Protein AF-A0A967K131-F1 (afdb_monomer)

Nearest PDB structures (foldseek):
  8a3v-assembly1_C  TM=8.013E-01  e=4.596E-02  Vibrio cholerae
  5htl-assembly1_B  TM=5.815E-01  e=1.116E-01  Vibrio cholerae
  2d27-assembly1_A  TM=6.253E-01  e=5.356E-01  Xanthomonas campestris
  6ttl-assembly1_B  TM=5.198E-01  e=1.708E+00  Clostridium beijerinckii
  1flo-assembly1_D  TM=4.830E-01  e=3.155E+00  Saccharomyces cerevisiae

Radius of gyration: 12.15 Å; Cα contacts (8 Å, |Δi|>4): 90; chains: 1; bounding box: 41×24×28 Å

Mean predicted aligned error: 5.92 Å

Sequence (68 aa):
RDLTARVRALLPEAEAAHLVSVHAEAGAWVVAMDSPAWAARVRYRTAELGDVPVRVTVVPKGKTEVRG

Solvent-accessible surface area (backbone atoms only — not comparable to full-atom values): 4102 Å² total; per-residue (Å²): 131,66,57,36,62,57,52,40,73,72,41,58,70,72,59,30,74,42,53,72,46,42,48,80,54,100,84,24,39,40,40,31,14,53,37,67,71,54,26,54,56,50,61,78,43,39,76,80,73,44,96,57,51,67,45,69,41,65,47,70,86,77,72,74,80,80,78,124

pLDDT: mean 86.43, std 14.64, range [44.31, 95.38]

Foldseek 3Di:
DFPLVVVLVQDDVVLSVQWDGWDDDPQAIETEGQDPVSLVVVVVCQVSVDPTHYHYHYDHPPPPPPPD

Structure (mmCIF, N/CA/C/O backbone):
data_AF-A0A967K131-F1
#
_entry.id   AF-A0A967K131-F1
#
loop_
_atom_site.group_PDB
_atom_site.id
_atom_site.type_symbol
_atom_site.label_atom_id
_atom_site.label_alt_id
_atom_site.label_comp_id
_atom_site.label_asym_id
_atom_site.label_entity_id
_atom_site.label_seq_id
_atom_site.pdbx_PDB_ins_code
_atom_site.Cartn_x
_atom_site.Cartn_y
_atom_site.Cartn_z
_atom_site.occupancy
_atom_site.B_iso_or_equiv
_atom_site.auth_seq_id
_atom_site.auth_comp_id
_atom_site.auth_asym_id
_atom_site.auth_atom_id
_atom_site.pdbx_PDB_model_num
ATOM 1 N N . ARG A 1 1 ? -0.353 -17.225 8.725 1.00 53.84 1 ARG A N 1
ATOM 2 C CA . ARG A 1 1 ? -0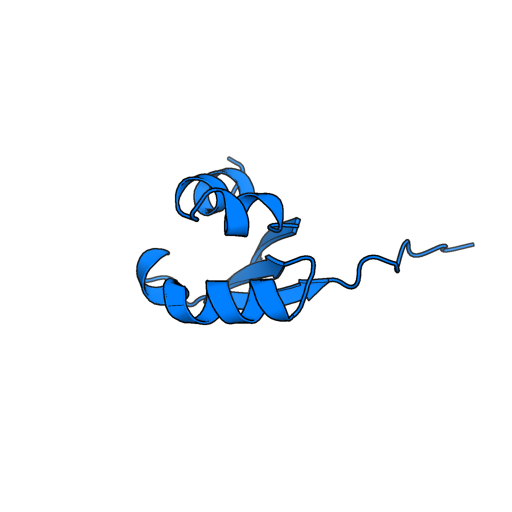.941 -17.169 7.362 1.00 53.84 1 ARG A CA 1
ATOM 3 C C . ARG A 1 1 ? -0.512 -15.844 6.751 1.00 53.84 1 ARG A C 1
ATOM 5 O O . ARG A 1 1 ? -0.660 -14.835 7.423 1.00 53.84 1 ARG A O 1
ATOM 12 N N . ASP A 1 2 ? 0.113 -15.884 5.582 1.00 85.62 2 ASP A N 1
ATOM 13 C CA . ASP A 1 2 ? 0.908 -14.791 5.011 1.00 85.62 2 ASP A CA 1
ATOM 14 C C . ASP A 1 2 ? 0.057 -13.543 4.694 1.00 85.62 2 ASP A C 1
ATOM 16 O O . ASP A 1 2 ? -0.786 -13.561 3.794 1.00 85.62 2 ASP A O 1
ATOM 20 N N . LEU A 1 3 ? 0.244 -12.468 5.471 1.00 89.94 3 LEU A N 1
ATOM 21 C CA . LEU A 1 3 ? -0.459 -11.190 5.298 1.00 89.94 3 LEU A CA 1
ATOM 22 C C . LEU A 1 3 ? -0.190 -10.584 3.914 1.00 89.94 3 LEU A C 1
ATOM 24 O O . LEU A 1 3 ? -1.088 -9.991 3.314 1.00 89.94 3 LEU A O 1
ATOM 28 N N . THR A 1 4 ? 1.011 -10.803 3.375 1.00 92.75 4 THR A N 1
ATOM 29 C CA . THR A 1 4 ? 1.386 -10.358 2.033 1.00 92.75 4 THR A CA 1
ATOM 30 C C . THR A 1 4 ? 0.518 -11.039 0.985 1.00 92.75 4 THR A C 1
ATOM 32 O O . THR A 1 4 ? 0.001 -10.362 0.103 1.00 92.75 4 THR A O 1
ATOM 35 N N . ALA A 1 5 ? 0.289 -12.352 1.096 1.00 92.50 5 ALA A N 1
ATOM 36 C CA . ALA A 1 5 ? -0.571 -13.084 0.163 1.00 92.50 5 ALA A CA 1
ATOM 37 C C . ALA A 1 5 ? -2.027 -12.589 0.204 1.00 92.50 5 ALA A C 1
ATOM 39 O O . ALA A 1 5 ? -2.669 -12.474 -0.839 1.00 92.50 5 ALA A O 1
ATOM 40 N N . ARG A 1 6 ? -2.532 -12.237 1.396 1.00 91.38 6 ARG A N 1
ATOM 41 C CA . ARG A 1 6 ? -3.877 -11.665 1.551 1.00 91.38 6 ARG A CA 1
ATOM 42 C C . ARG A 1 6 ? -4.001 -10.313 0.851 1.00 91.38 6 ARG A C 1
ATOM 44 O O . ARG A 1 6 ? -4.933 -10.130 0.080 1.00 91.38 6 ARG A O 1
ATOM 51 N N . VAL A 1 7 ? -3.079 -9.383 1.102 1.00 90.81 7 VAL A N 1
ATOM 52 C CA . VAL A 1 7 ? -3.111 -8.057 0.458 1.00 90.81 7 VAL A CA 1
ATOM 53 C C . VAL A 1 7 ? -2.875 -8.170 -1.046 1.00 90.81 7 VAL A C 1
ATOM 55 O O . VAL A 1 7 ? -3.548 -7.496 -1.818 1.00 90.81 7 VAL A O 1
ATOM 58 N N . ARG A 1 8 ? -1.995 -9.078 -1.481 1.00 93.31 8 ARG A N 1
ATOM 59 C CA . ARG A 1 8 ? -1.748 -9.358 -2.901 1.00 93.31 8 ARG A CA 1
ATOM 60 C C . ARG A 1 8 ? -3.025 -9.751 -3.649 1.00 93.31 8 ARG A C 1
ATOM 62 O O . ARG A 1 8 ? -3.176 -9.348 -4.790 1.00 93.31 8 ARG A O 1
ATOM 69 N N . ALA A 1 9 ? -3.928 -10.499 -3.015 1.00 92.81 9 ALA A N 1
ATOM 70 C CA . ALA A 1 9 ? -5.199 -10.910 -3.614 1.00 92.81 9 ALA A CA 1
ATOM 71 C C . ALA A 1 9 ? -6.256 -9.788 -3.688 1.00 92.81 9 ALA A C 1
ATOM 73 O O . ALA A 1 9 ? -7.238 -9.937 -4.408 1.00 92.81 9 ALA A O 1
ATOM 74 N N . LEU A 1 10 ? -6.080 -8.697 -2.934 1.00 91.50 10 LEU A N 1
ATOM 75 C CA . LEU A 1 10 ? -6.979 -7.534 -2.943 1.00 91.50 10 LEU A CA 1
ATOM 76 C C . LEU A 1 10 ? -6.530 -6.452 -3.931 1.00 91.50 10 LEU A C 1
ATOM 78 O O . LEU A 1 10 ? -7.335 -5.633 -4.360 1.00 91.50 10 LEU A O 1
ATOM 82 N N . LEU A 1 11 ? -5.241 -6.422 -4.265 1.00 90.94 11 LEU A N 1
ATOM 83 C CA . LEU A 1 11 ? -4.696 -5.461 -5.213 1.00 90.94 11 LEU A CA 1
ATOM 84 C C . LEU A 1 11 ? -4.974 -5.901 -6.658 1.00 90.94 11 LEU A C 1
ATOM 86 O O . LEU A 1 11 ? -4.965 -7.100 -6.946 1.00 90.94 11 LEU A O 1
ATOM 90 N N . PRO A 1 12 ? -5.142 -4.950 -7.595 1.00 93.12 12 PRO A N 1
ATOM 91 C CA . PRO A 1 12 ? -5.115 -5.281 -9.012 1.00 93.12 12 PRO A CA 1
ATOM 92 C C . PRO A 1 12 ? -3.779 -5.931 -9.391 1.00 93.12 12 PRO A C 1
ATOM 94 O O . PRO A 1 12 ? -2.746 -5.653 -8.780 1.00 93.12 12 PRO A O 1
ATOM 97 N N . GLU A 1 13 ? -3.797 -6.776 -10.424 1.00 93.81 13 GLU A N 1
ATOM 98 C CA . GLU A 1 13 ? -2.650 -7.596 -10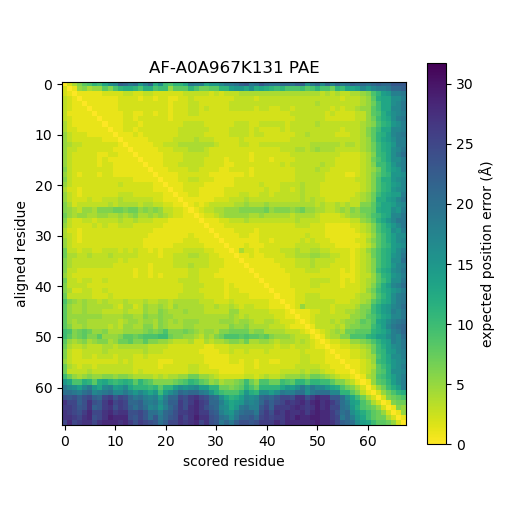.841 1.00 93.81 13 GLU A CA 1
ATOM 99 C C . GLU A 1 13 ? -1.361 -6.780 -11.023 1.00 93.81 13 GLU A C 1
ATOM 101 O O . GLU A 1 13 ? -0.286 -7.197 -10.587 1.00 93.81 13 GLU A O 1
ATOM 106 N N . ALA A 1 14 ? -1.477 -5.582 -11.600 1.00 93.44 14 ALA A N 1
ATOM 107 C CA . ALA A 1 14 ? -0.342 -4.703 -11.834 1.00 93.44 14 ALA A CA 1
ATOM 108 C C . ALA A 1 14 ? 0.283 -4.219 -10.513 1.00 93.44 14 ALA A C 1
ATOM 110 O O . ALA A 1 14 ? 1.475 -4.404 -10.293 1.00 93.44 14 ALA A O 1
ATOM 111 N N . GLU A 1 15 ? -0.501 -3.661 -9.590 1.00 93.12 15 GLU A N 1
ATOM 112 C CA . GLU A 1 15 ? -0.032 -3.273 -8.258 1.00 93.12 15 GLU A CA 1
ATOM 113 C C . GLU A 1 15 ? 0.509 -4.482 -7.476 1.00 93.12 15 GLU A C 1
ATOM 115 O O . GLU A 1 15 ? 1.570 -4.395 -6.855 1.00 93.12 15 GLU A O 1
ATOM 120 N N . ALA A 1 16 ? -0.174 -5.626 -7.543 1.00 94.38 16 ALA A N 1
ATOM 121 C CA . ALA A 1 16 ? 0.243 -6.861 -6.891 1.00 94.38 16 ALA A CA 1
ATOM 122 C C . ALA A 1 16 ? 1.636 -7.317 -7.360 1.00 94.38 16 ALA A C 1
ATOM 124 O O . ALA A 1 16 ? 2.455 -7.718 -6.531 1.00 94.38 16 ALA A O 1
ATOM 125 N N . ALA A 1 17 ? 1.954 -7.213 -8.654 1.00 94.44 17 ALA A N 1
ATOM 126 C CA . ALA A 1 17 ? 3.270 -7.569 -9.198 1.00 94.44 17 ALA A CA 1
ATOM 127 C C . ALA A 1 17 ? 4.427 -6.756 -8.584 1.00 94.44 17 ALA A C 1
ATOM 129 O O . ALA A 1 1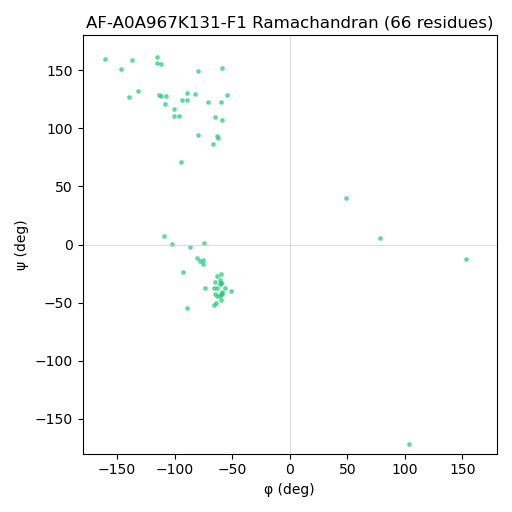7 ? 5.558 -7.236 -8.519 1.00 94.44 17 ALA A O 1
ATOM 130 N N . HIS A 1 18 ? 4.131 -5.558 -8.081 1.00 94.75 18 HIS A N 1
ATOM 131 C CA . HIS A 1 18 ? 5.094 -4.629 -7.490 1.00 94.75 18 HIS A CA 1
ATOM 132 C C . HIS A 1 18 ? 5.081 -4.610 -5.952 1.00 94.75 18 HIS A C 1
ATOM 134 O O . HIS A 1 18 ? 5.858 -3.877 -5.330 1.00 94.75 18 HIS A O 1
ATOM 140 N N . LEU A 1 19 ? 4.226 -5.430 -5.332 1.00 94.19 19 LEU A N 1
ATOM 141 C CA . LEU A 1 19 ? 4.189 -5.635 -3.888 1.00 94.19 19 LEU A CA 1
ATOM 142 C C . LEU A 1 19 ? 5.414 -6.436 -3.429 1.00 94.19 19 LEU A C 1
ATOM 144 O O . LEU A 1 19 ? 5.613 -7.577 -3.857 1.00 94.19 19 LEU A O 1
ATOM 148 N N . VAL A 1 20 ? 6.191 -5.861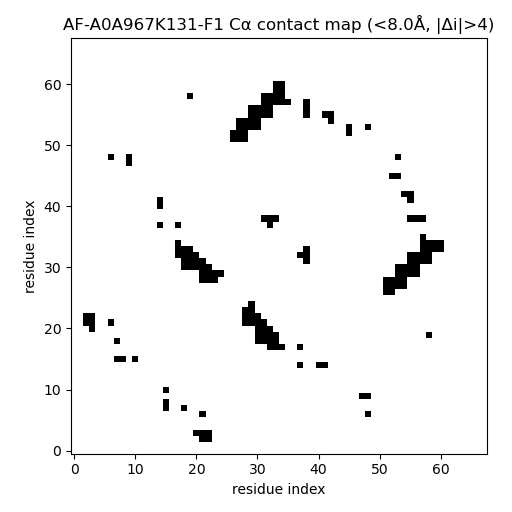 -2.511 1.00 94.44 20 VAL A N 1
ATOM 149 C CA . VAL A 1 20 ? 7.388 -6.480 -1.920 1.00 94.44 20 VAL A CA 1
ATOM 150 C C . VAL A 1 20 ? 7.017 -7.284 -0.679 1.00 94.44 20 VAL A C 1
ATOM 152 O O . VAL A 1 20 ? 7.320 -8.470 -0.592 1.00 94.44 20 VAL A O 1
ATOM 155 N N . SER A 1 21 ? 6.346 -6.654 0.284 1.00 93.94 21 SER A N 1
ATOM 156 C CA . SER A 1 21 ? 5.936 -7.302 1.529 1.00 93.94 21 SER A CA 1
ATOM 157 C C . SER A 1 21 ? 4.808 -6.539 2.211 1.00 93.94 21 SER A C 1
ATOM 159 O O . SER A 1 21 ? 4.600 -5.348 1.964 1.00 93.94 21 SER A O 1
ATOM 161 N N . VAL A 1 22 ? 4.085 -7.232 3.091 1.00 94.62 22 VAL A N 1
ATOM 162 C CA . VAL A 1 22 ? 3.166 -6.603 4.038 1.00 94.62 22 VAL A CA 1
ATOM 163 C C . VAL A 1 22 ? 3.401 -7.160 5.429 1.00 94.62 22 VAL A C 1
ATOM 165 O O . VAL A 1 22 ? 3.437 -8.374 5.627 1.00 94.62 22 VAL A O 1
ATOM 168 N N . HIS A 1 23 ? 3.515 -6.269 6.404 1.00 93.31 23 HIS A N 1
ATOM 169 C CA . HIS A 1 23 ? 3.591 -6.631 7.815 1.00 93.31 23 HIS A CA 1
ATOM 170 C C . HIS A 1 23 ? 2.727 -5.696 8.659 1.00 93.31 23 HIS A C 1
ATOM 172 O O . HIS A 1 23 ? 2.378 -4.596 8.234 1.00 93.31 23 HIS A O 1
ATOM 178 N N . ALA A 1 24 ? 2.350 -6.156 9.849 1.00 93.00 24 ALA A N 1
ATOM 179 C CA . ALA A 1 24 ? 1.662 -5.326 10.823 1.00 93.00 24 ALA A CA 1
ATOM 180 C C . ALA A 1 24 ? 2.694 -4.625 11.716 1.00 93.00 24 ALA A C 1
ATOM 182 O O . ALA A 1 24 ? 3.578 -5.279 12.266 1.00 93.00 24 ALA A O 1
ATOM 183 N N . GLU A 1 25 ? 2.564 -3.313 11.881 1.00 92.81 25 GLU A N 1
ATOM 184 C CA . GLU A 1 25 ? 3.407 -2.499 12.756 1.00 92.81 25 GLU A CA 1
ATOM 185 C C . GLU A 1 25 ? 2.531 -1.465 13.468 1.00 92.81 25 GLU A C 1
ATOM 187 O O . GLU A 1 25 ? 1.786 -0.731 12.822 1.00 92.81 25 GLU A O 1
ATOM 192 N N . ALA A 1 26 ? 2.604 -1.411 14.802 1.00 91.69 26 ALA A N 1
ATOM 193 C CA . ALA A 1 26 ? 1.891 -0.425 15.622 1.00 91.69 26 ALA A CA 1
ATOM 194 C C . ALA A 1 26 ? 0.383 -0.283 15.292 1.00 91.69 26 ALA A C 1
ATOM 196 O O . ALA A 1 26 ? -0.154 0.822 15.260 1.00 91.69 26 ALA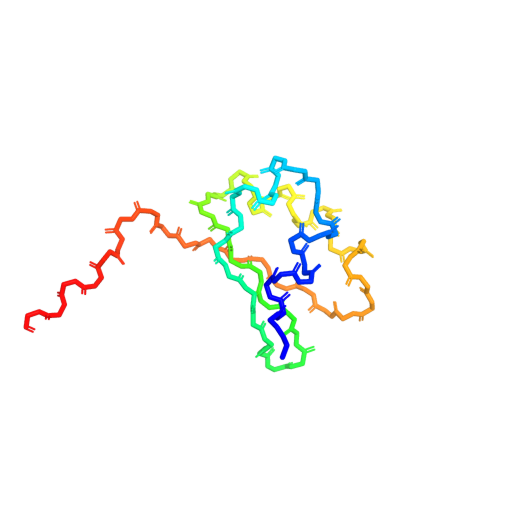 A O 1
ATOM 197 N N . GLY A 1 27 ? -0.300 -1.403 15.020 1.00 91.25 27 GLY A N 1
ATOM 198 C CA . GLY A 1 27 ? -1.733 -1.424 14.688 1.00 91.25 27 GLY A CA 1
ATOM 199 C C . GLY A 1 27 ? -2.076 -1.026 13.246 1.00 91.25 27 GLY A C 1
ATOM 200 O O . GLY A 1 27 ? -3.254 -0.946 12.909 1.00 91.25 27 GLY A O 1
ATOM 201 N N . ALA A 1 28 ? -1.076 -0.807 12.392 1.00 93.12 28 ALA A N 1
ATOM 202 C CA . ALA A 1 28 ? -1.236 -0.507 10.974 1.00 93.12 28 ALA A CA 1
ATOM 203 C C . ALA A 1 28 ? -0.651 -1.623 10.098 1.00 93.12 28 ALA A C 1
ATOM 205 O O . ALA A 1 28 ? 0.249 -2.354 10.515 1.00 93.12 28 ALA A O 1
ATOM 206 N N . TRP A 1 29 ? -1.124 -1.738 8.858 1.00 94.19 29 TRP A N 1
ATOM 207 C CA . TRP A 1 29 ? -0.452 -2.532 7.832 1.00 94.19 29 TRP A CA 1
ATOM 208 C C . TRP A 1 29 ? 0.557 -1.668 7.091 1.00 94.19 29 TRP A C 1
ATOM 210 O O . TRP A 1 29 ? 0.209 -0.633 6.526 1.00 94.19 29 TRP A O 1
ATOM 220 N N . VAL A 1 30 ? 1.807 -2.110 7.075 1.00 94.94 30 VAL A N 1
ATOM 221 C CA . VAL A 1 30 ? 2.877 -1.502 6.293 1.00 94.94 30 VAL A CA 1
ATOM 222 C C . VAL A 1 30 ? 2.997 -2.272 4.987 1.00 94.94 30 VAL A C 1
ATOM 224 O O . VAL A 1 30 ? 3.409 -3.431 4.975 1.00 94.94 30 VAL A O 1
ATOM 227 N N . VAL A 1 31 ? 2.613 -1.622 3.892 1.00 95.00 31 VAL A N 1
ATOM 228 C CA . VAL A 1 31 ? 2.649 -2.158 2.532 1.00 95.00 31 VAL A CA 1
ATOM 229 C C . VAL A 1 31 ? 3.880 -1.610 1.822 1.00 95.00 31 VAL A C 1
ATOM 231 O O . VAL A 1 31 ? 3.963 -0.415 1.530 1.00 95.00 31 VAL A O 1
ATOM 234 N N . ALA A 1 32 ? 4.843 -2.485 1.558 1.00 95.38 32 ALA A N 1
ATOM 235 C CA . ALA A 1 32 ? 6.091 -2.148 0.895 1.00 95.38 32 ALA A CA 1
ATOM 236 C C . ALA A 1 32 ? 5.978 -2.376 -0.617 1.00 95.38 32 ALA A C 1
ATOM 238 O O . ALA A 1 32 ? 5.691 -3.488 -1.062 1.00 95.38 32 ALA A O 1
ATOM 239 N N . MET A 1 33 ? 6.253 -1.335 -1.403 1.00 95.25 33 MET A N 1
ATOM 240 C CA . MET A 1 33 ? 6.262 -1.376 -2.869 1.00 95.25 33 MET A CA 1
ATOM 241 C C . MET A 1 33 ? 7.677 -1.196 -3.412 1.00 95.25 33 MET A C 1
ATOM 243 O O . MET A 1 33 ? 8.523 -0.573 -2.773 1.00 95.25 33 MET A O 1
ATOM 247 N N . ASP A 1 34 ? 7.932 -1.698 -4.614 1.00 94.00 34 ASP A N 1
ATOM 248 C CA . ASP A 1 34 ? 9.256 -1.617 -5.239 1.00 94.00 34 ASP A CA 1
ATOM 249 C C . ASP A 1 34 ? 9.568 -0.265 -5.911 1.00 94.00 34 ASP A C 1
ATOM 251 O O . ASP A 1 34 ? 10.711 -0.009 -6.295 1.00 94.00 34 ASP A O 1
ATOM 255 N N . SER A 1 35 ? 8.559 0.599 -6.075 1.00 92.81 35 SER A N 1
ATOM 256 C CA . SER A 1 35 ? 8.700 1.901 -6.721 1.00 92.81 35 SER A CA 1
ATOM 257 C C . SER A 1 35 ? 7.774 2.966 -6.115 1.00 92.81 35 SER A C 1
ATOM 259 O O . SER A 1 35 ? 6.669 2.653 -5.651 1.00 92.81 35 SER A O 1
ATOM 261 N N . PRO A 1 36 ? 8.170 4.254 -6.165 1.00 93.12 36 PRO A N 1
ATOM 262 C CA . PRO A 1 36 ? 7.313 5.357 -5.732 1.00 93.12 36 PRO A CA 1
ATOM 263 C C . PRO A 1 36 ? 6.009 5.471 -6.525 1.00 93.12 36 PRO A C 1
ATOM 265 O O . PRO A 1 36 ? 4.982 5.830 -5.950 1.00 93.12 36 PRO A O 1
ATOM 268 N N . ALA A 1 37 ? 6.031 5.140 -7.820 1.00 93.69 37 ALA A N 1
ATOM 269 C CA . ALA A 1 37 ? 4.849 5.198 -8.677 1.00 93.69 37 ALA A CA 1
ATOM 270 C C . ALA A 1 37 ? 3.785 4.184 -8.226 1.00 93.69 37 ALA A C 1
ATOM 272 O O . ALA A 1 37 ? 2.604 4.519 -8.123 1.00 93.69 37 ALA A O 1
ATOM 273 N N . TRP A 1 38 ? 4.208 2.966 -7.878 1.00 94.88 38 TRP A N 1
ATOM 274 C CA . TRP A 1 38 ? 3.305 1.934 -7.368 1.00 94.88 38 TRP A CA 1
ATOM 275 C C . TRP A 1 38 ? 2.849 2.214 -5.942 1.00 94.88 38 TRP A C 1
ATOM 277 O O . TRP A 1 38 ? 1.670 2.044 -5.639 1.00 94.88 38 TRP A O 1
ATOM 287 N N . ALA A 1 39 ? 3.730 2.747 -5.092 1.00 94.31 39 ALA A N 1
ATOM 288 C CA . ALA A 1 39 ? 3.335 3.222 -3.769 1.00 94.31 39 ALA A CA 1
ATOM 289 C C . ALA A 1 39 ? 2.261 4.315 -3.843 1.00 94.31 39 ALA A C 1
ATOM 291 O O . ALA A 1 39 ? 1.295 4.275 -3.086 1.00 94.31 39 ALA A O 1
ATOM 292 N N . ALA A 1 40 ? 2.388 5.275 -4.763 1.00 94.19 40 ALA A N 1
ATOM 293 C CA . ALA A 1 40 ? 1.368 6.300 -4.965 1.00 94.19 40 ALA A CA 1
ATOM 294 C C . ALA A 1 40 ? 0.020 5.691 -5.376 1.00 94.19 40 ALA A C 1
ATOM 296 O O . ALA A 1 40 ? -0.998 6.044 -4.792 1.00 94.19 40 ALA A O 1
ATOM 297 N N . ARG A 1 41 ? 0.011 4.727 -6.307 1.00 94.38 41 ARG A N 1
ATOM 298 C CA . ARG A 1 41 ? -1.218 4.026 -6.719 1.00 94.38 41 ARG A CA 1
ATOM 299 C C . ARG A 1 41 ? -1.889 3.298 -5.557 1.00 94.38 41 ARG A C 1
ATOM 301 O O . ARG A 1 41 ? -3.078 3.487 -5.335 1.00 94.38 41 ARG 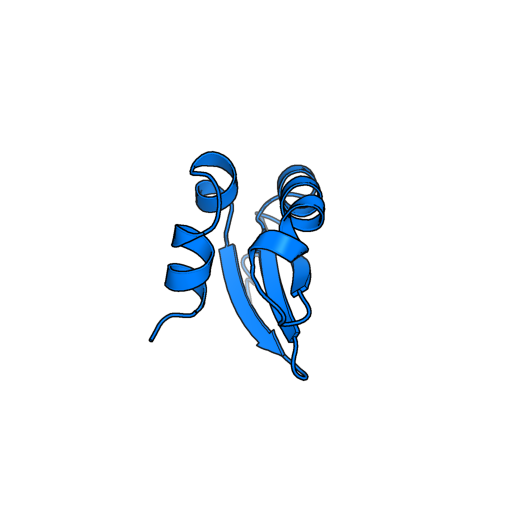A O 1
ATOM 308 N N . VAL A 1 42 ? -1.124 2.543 -4.767 1.00 92.75 42 VAL A N 1
ATOM 309 C CA . VAL A 1 42 ? -1.662 1.817 -3.605 1.00 92.75 42 VAL A CA 1
ATOM 310 C C . VAL A 1 42 ? -2.186 2.771 -2.524 1.00 92.75 42 VAL A C 1
ATOM 312 O O . VAL A 1 42 ? -3.186 2.459 -1.885 1.00 92.75 42 VAL A O 1
ATOM 315 N N . ARG A 1 43 ? -1.597 3.966 -2.353 1.00 93.31 43 ARG A N 1
ATOM 316 C CA . ARG A 1 43 ? -2.106 4.982 -1.407 1.00 93.31 43 ARG A CA 1
ATOM 317 C C . ARG A 1 43 ? -3.533 5.436 -1.709 1.00 93.31 43 ARG A C 1
ATOM 319 O O . ARG A 1 43 ? -4.270 5.707 -0.770 1.00 93.31 43 ARG A O 1
ATOM 326 N N . TYR A 1 44 ? -3.933 5.490 -2.979 1.00 91.62 44 TYR A N 1
ATOM 327 C CA . TYR A 1 44 ? -5.311 5.827 -3.358 1.00 91.62 44 TYR A CA 1
ATOM 328 C C . TYR A 1 44 ? -6.306 4.686 -3.116 1.00 91.62 44 TYR A C 1
ATOM 330 O O . TYR A 1 44 ? -7.510 4.916 -3.133 1.00 91.62 44 TYR A O 1
ATOM 338 N N . ARG A 1 45 ? -5.809 3.470 -2.868 1.00 88.44 45 ARG A N 1
ATOM 339 C CA . ARG A 1 45 ? -6.605 2.250 -2.694 1.00 88.44 45 ARG A CA 1
ATOM 340 C C . ARG A 1 45 ? -6.620 1.740 -1.256 1.00 88.44 45 ARG A C 1
ATOM 342 O O . ARG A 1 45 ? -7.122 0.655 -0.996 1.00 88.44 45 ARG A O 1
ATOM 349 N N . THR A 1 46 ? -6.062 2.482 -0.299 1.00 88.81 46 THR A N 1
ATOM 350 C CA . THR A 1 46 ? -5.964 2.022 1.098 1.00 88.81 46 THR A CA 1
ATOM 351 C C . THR A 1 46 ? -7.328 1.746 1.720 1.00 88.81 46 THR A C 1
ATOM 353 O O . THR A 1 46 ? -7.440 0.818 2.511 1.00 88.81 46 THR A O 1
ATOM 356 N N . ALA A 1 47 ? -8.369 2.470 1.300 1.00 85.31 47 ALA A N 1
ATOM 357 C CA . ALA A 1 47 ? -9.749 2.215 1.707 1.00 85.31 47 ALA A CA 1
ATOM 358 C C . ALA A 1 47 ? -10.275 0.835 1.253 1.00 85.31 47 ALA A C 1
ATOM 360 O O . ALA A 1 47 ? -11.131 0.259 1.915 1.00 85.31 47 ALA A O 1
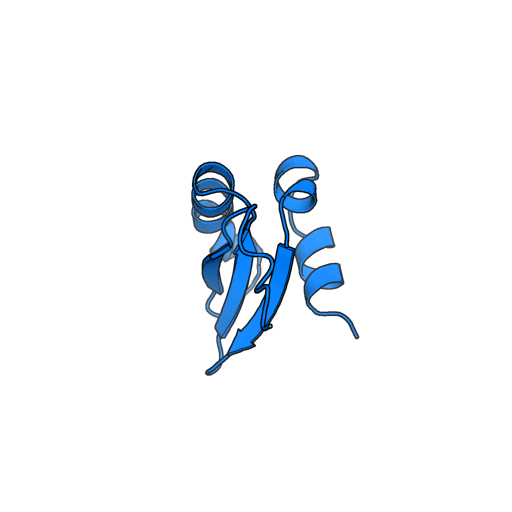ATOM 361 N N . GLU A 1 48 ? -9.747 0.274 0.160 1.00 85.44 48 GLU A N 1
ATOM 362 C CA . GLU A 1 48 ? -10.123 -1.057 -0.350 1.00 85.44 48 GLU A CA 1
ATOM 363 C C . GLU A 1 48 ? -9.463 -2.197 0.454 1.00 85.44 48 GLU A C 1
ATOM 365 O O . GLU A 1 48 ? -9.865 -3.355 0.354 1.00 85.44 48 GLU A O 1
ATOM 370 N N . LEU A 1 49 ? -8.453 -1.882 1.275 1.00 81.62 49 LEU A N 1
ATOM 371 C CA . LEU A 1 49 ? -7.716 -2.853 2.091 1.00 81.62 49 LEU A CA 1
ATOM 372 C C . LEU A 1 49 ? -8.381 -3.126 3.456 1.00 81.62 49 LEU A C 1
ATOM 374 O O . LEU A 1 49 ? -7.916 -3.999 4.195 1.00 81.62 49 LEU A O 1
ATOM 378 N N . GLY A 1 50 ? -9.491 -2.441 3.750 1.00 83.69 50 GLY A N 1
ATOM 379 C CA . GLY A 1 50 ? -10.319 -2.603 4.947 1.00 83.69 50 GLY A CA 1
ATOM 380 C C . GLY A 1 50 ? -10.126 -1.497 5.987 1.00 83.69 50 GLY A C 1
ATOM 381 O O . GLY A 1 50 ? -9.431 -0.514 5.753 1.00 83.69 50 GLY A O 1
ATOM 382 N N . ASP A 1 51 ? -10.721 -1.681 7.168 1.00 86.12 51 ASP A N 1
ATOM 383 C CA . ASP A 1 51 ? -10.727 -0.683 8.254 1.00 86.12 51 ASP A CA 1
ATOM 384 C C . ASP A 1 51 ? -9.389 -0.546 9.004 1.00 86.12 51 ASP A C 1
ATOM 386 O O . ASP A 1 51 ? -9.269 0.218 9.964 1.00 86.12 51 ASP A O 1
ATOM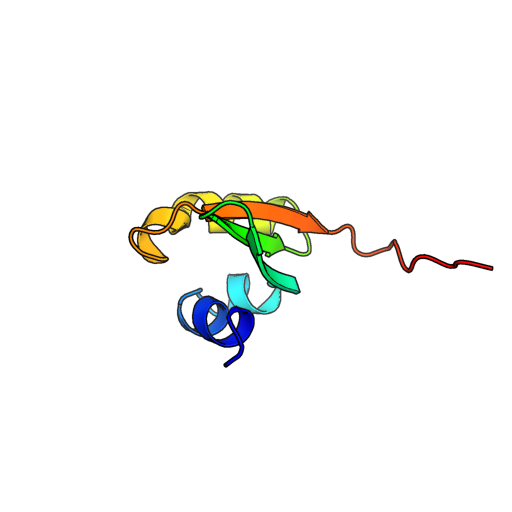 390 N N . VAL A 1 52 ? -8.364 -1.302 8.604 1.00 87.06 52 VAL A N 1
ATOM 391 C CA . VAL A 1 52 ? -7.043 -1.236 9.231 1.00 87.06 52 VAL A CA 1
ATOM 392 C C . VAL A 1 52 ? -6.266 -0.063 8.632 1.00 87.06 52 VAL A C 1
ATOM 394 O O . VAL A 1 52 ? -6.142 0.009 7.411 1.00 87.06 52 VAL A O 1
ATOM 397 N N . PRO A 1 53 ? -5.672 0.830 9.445 1.00 91.94 53 PRO A N 1
ATOM 398 C CA . PRO A 1 53 ? -4.807 1.883 8.929 1.00 91.94 53 PRO A CA 1
ATOM 399 C C . PRO A 1 53 ? -3.681 1.309 8.059 1.00 91.94 53 PRO A C 1
ATOM 401 O O . PRO A 1 53 ? -2.949 0.417 8.490 1.00 91.94 53 PRO A O 1
ATOM 404 N N . VAL A 1 54 ? -3.510 1.838 6.846 1.00 93.62 54 VAL A N 1
ATOM 405 C CA . VAL A 1 54 ? -2.468 1.385 5.912 1.00 93.62 54 VAL A CA 1
ATOM 406 C C . VAL A 1 54 ? -1.408 2.461 5.724 1.00 93.62 54 VAL A C 1
ATOM 408 O O . VAL A 1 54 ? -1.700 3.601 5.364 1.00 93.62 54 VAL A O 1
ATOM 411 N N . ARG A 1 55 ? -0.147 2.077 5.916 1.00 94.88 55 ARG A N 1
ATOM 412 C CA . ARG A 1 55 ? 1.036 2.876 5.592 1.00 94.88 55 ARG A CA 1
ATOM 413 C C . ARG A 1 55 ? 1.714 2.273 4.373 1.00 94.88 55 ARG A C 1
ATOM 415 O O . ARG A 1 55 ? 2.019 1.088 4.360 1.00 94.88 55 ARG A O 1
ATOM 422 N N . VAL A 1 56 ? 1.982 3.089 3.359 1.00 94.62 56 VAL A N 1
ATOM 423 C CA . VAL A 1 56 ? 2.640 2.624 2.131 1.00 94.62 56 VAL A CA 1
ATOM 424 C C . VAL A 1 56 ? 4.066 3.153 2.072 1.00 94.62 56 VAL A C 1
ATOM 426 O O . VAL A 1 56 ? 4.279 4.373 2.053 1.00 94.62 56 VAL A O 1
ATOM 429 N N . THR A 1 57 ? 5.031 2.241 2.008 1.00 95.19 57 THR A N 1
ATOM 430 C CA . THR A 1 57 ? 6.468 2.529 1.939 1.00 95.19 57 THR A CA 1
ATOM 431 C C . THR A 1 57 ? 7.052 2.051 0.612 1.00 95.19 57 THR A C 1
ATOM 433 O O . THR A 1 57 ? 6.452 1.254 -0.110 1.00 95.19 57 THR A O 1
ATOM 436 N N . VAL A 1 58 ? 8.220 2.584 0.257 1.00 94.88 58 VAL A N 1
ATOM 437 C CA . VAL A 1 58 ? 8.962 2.178 -0.940 1.00 94.88 58 VAL A CA 1
ATOM 438 C C . VAL A 1 58 ? 10.253 1.519 -0.489 1.00 94.88 58 VAL A C 1
ATOM 440 O O . VAL A 1 58 ? 11.002 2.111 0.288 1.00 94.88 58 VAL A O 1
ATOM 443 N N . VAL A 1 59 ? 10.524 0.323 -0.998 1.00 89.62 59 VAL A N 1
ATOM 444 C CA . VAL A 1 59 ? 11.804 -0.361 -0.829 1.00 89.62 59 VAL A CA 1
ATOM 445 C C . VAL A 1 59 ? 12.606 -0.151 -2.112 1.00 89.62 59 VAL A C 1
ATOM 447 O O . VAL A 1 59 ? 12.171 -0.600 -3.173 1.00 89.62 59 VAL A O 1
ATOM 450 N N . PRO A 1 60 ? 13.762 0.534 -2.062 1.00 75.81 60 PRO A N 1
ATOM 451 C CA . PRO A 1 60 ? 14.600 0.709 -3.239 1.00 75.81 60 PRO A CA 1
ATOM 452 C C . PRO A 1 60 ? 15.045 -0.653 -3.779 1.00 75.81 60 PRO A C 1
ATOM 454 O O . PRO A 1 60 ? 15.714 -1.413 -3.073 1.00 75.81 60 PRO A O 1
ATOM 457 N N . LYS A 1 61 ? 14.733 -0.947 -5.046 1.00 66.44 61 LYS A N 1
ATOM 458 C CA . LYS A 1 61 ? 15.377 -2.038 -5.790 1.00 66.44 61 LYS A CA 1
ATOM 459 C C . LYS A 1 61 ? 16.868 -1.713 -5.916 1.00 66.44 61 LYS A C 1
ATOM 461 O O . LYS A 1 61 ? 17.261 -0.960 -6.797 1.00 66.44 61 LYS A O 1
ATOM 466 N N . GLY A 1 62 ? 17.686 -2.208 -4.988 1.00 55.19 62 GLY A N 1
ATOM 467 C CA . GLY A 1 62 ? 19.135 -1.987 -5.016 1.00 55.19 62 GLY A CA 1
ATOM 468 C C . GLY A 1 62 ? 19.864 -2.029 -3.675 1.00 55.19 62 GLY A C 1
ATOM 469 O O . GLY A 1 62 ? 21.084 -2.132 -3.682 1.00 55.19 62 GLY A O 1
ATOM 470 N N . 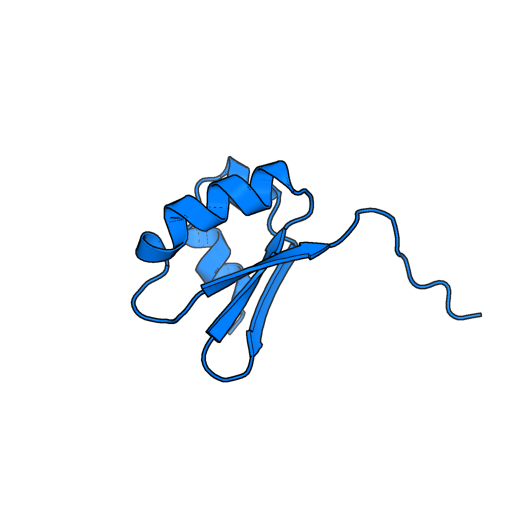LYS A 1 63 ? 19.177 -2.010 -2.525 1.00 45.66 63 LYS A N 1
ATOM 471 C CA . LYS A 1 63 ? 19.838 -2.319 -1.245 1.00 45.66 63 LYS A CA 1
ATOM 472 C C . LYS A 1 63 ? 19.664 -3.792 -0.895 1.00 45.66 63 LYS A C 1
ATOM 474 O O . LYS A 1 63 ? 18.962 -4.147 0.043 1.00 45.66 63 LYS A O 1
ATOM 479 N N . THR A 1 64 ? 20.360 -4.643 -1.643 1.00 45.78 64 THR A N 1
ATOM 480 C CA . THR A 1 64 ? 20.987 -5.800 -1.003 1.00 45.78 64 THR A CA 1
ATOM 481 C C . THR A 1 64 ? 21.922 -5.207 0.046 1.00 45.78 64 THR A C 1
ATOM 483 O O . THR A 1 64 ? 22.906 -4.558 -0.306 1.00 45.78 64 THR A O 1
ATOM 486 N N . GLU A 1 65 ? 21.578 -5.319 1.328 1.00 47.41 65 GLU A N 1
ATOM 487 C CA . GLU A 1 65 ? 22.539 -5.074 2.401 1.00 47.41 65 GLU A CA 1
ATOM 488 C C . GLU A 1 65 ? 23.647 -6.123 2.231 1.00 47.41 65 GLU A C 1
ATOM 490 O O . GLU A 1 65 ? 23.547 -7.251 2.706 1.00 47.41 65 GLU A O 1
ATOM 495 N N . VAL A 1 66 ? 24.698 -5.772 1.489 1.00 50.72 66 VAL A N 1
ATOM 496 C CA . VAL A 1 66 ? 26.011 -6.385 1.660 1.00 50.72 66 VAL A CA 1
ATOM 497 C C . VAL A 1 66 ? 26.502 -5.958 3.040 1.00 50.72 66 VAL A C 1
ATOM 499 O O . VAL A 1 66 ? 27.165 -4.937 3.191 1.00 50.72 66 VAL A O 1
ATOM 502 N N . ARG A 1 67 ? 26.113 -6.712 4.070 1.00 44.31 67 ARG A N 1
ATOM 503 C CA . ARG A 1 67 ? 26.884 -6.766 5.312 1.00 44.31 67 ARG A CA 1
ATOM 504 C C . ARG A 1 67 ? 28.047 -7.721 5.067 1.00 44.31 67 ARG A C 1
ATOM 506 O O . ARG A 1 67 ? 27.869 -8.935 5.130 1.00 44.31 67 ARG A O 1
ATOM 513 N N . GLY A 1 68 ? 29.181 -7.144 4.675 1.00 45.69 68 GLY A N 1
ATOM 514 C CA . GLY A 1 68 ? 30.490 -7.743 4.933 1.00 45.69 68 GLY A CA 1
ATOM 515 C C . GLY A 1 68 ? 30.877 -7.582 6.397 1.00 45.69 68 GLY A C 1
ATOM 516 O O . GLY A 1 68 ? 30.210 -6.781 7.096 1.00 45.69 68 GLY A O 1
#

Secondary structure (DSSP, 8-state):
--HHHHHHHHS-HHHHHTEEEEEEETTEEEEEESSHHHHHHHHTTGGGG-SS-EEEEE--TT------